Protein AF-G7W6U0-F1 (afdb_monomer)

Foldseek 3Di:
DEFEFDDDPDDWDWDQQDPQSATATFDFPVRVCVVCVVLPAAAAAEFNALADDDPPFYWYQYPVRDTTGGHGPPRPQDVFKDFRGWTDRDDRYTYTYIDGPDPPVVSPPD

Solvent-accessible surface area (backbone atoms only — not comparable to full-atom values): 6592 Å² total; per-residue (Å²): 90,84,42,45,71,35,91,76,92,66,86,58,46,76,42,66,37,79,87,80,60,45,77,40,65,24,36,38,50,75,56,46,47,71,76,34,74,88,58,83,57,44,72,77,18,30,31,62,66,90,70,84,90,61,89,82,54,32,30,39,38,44,98,85,72,44,78,41,67,38,40,58,71,85,57,77,72,47,92,64,44,46,74,55,20,34,27,41,51,41,97,55,32,27,33,35,36,33,43,64,71,74,58,78,77,69,72,70,79,118

Organism: Desulfosporosinus orientis (strain ATCC 19365 / DSM 765 / NCIMB 8382 / VKM B-1628 / Singapore I) (NCBI:txid768706)

Sequence (110 aa):
MLYRLYPQTNQTRIFKERNSQSKIPFCPVKKMRELYPGGDFVIIGEIGNFAEVFGGQDVLMTSAGKAVPIFPRGSLIKPLEWIAGYVAVGENTYVAAVRSIIPTFLRRWK

Secondary structure (DSSP, 8-state):
-EEEPPP--S-PEEEE-TTT--EEEEEEHHHHHHH-TT---EEEEEESS-PPP-TT-EEEEPTTS-EEEEBPTT----TTEEEEEEEESSSSEEEEEEEE---GGGGG--

Nearest PDB structures (foldseek):
  7kwg-assembly1_s  TM=1.802E-01  e=9.046E+00  Staphylococcus aureus subsp. aureus NCTC 8325

Me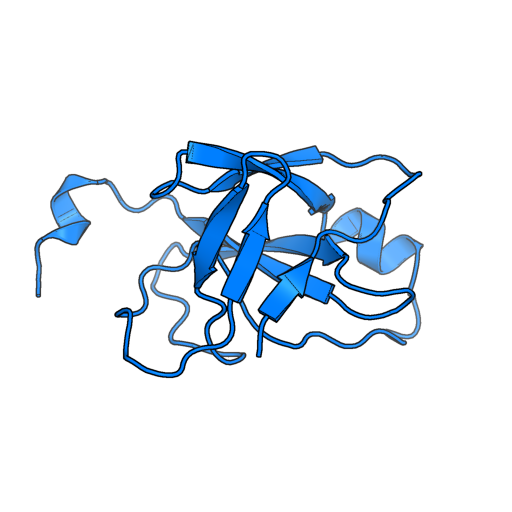an predicted aligned error: 6.07 Å

Radius of gyration: 13.51 Å; Cα contacts (8 Å, |Δi|>4): 206; chains: 1; bounding box: 38×23×30 Å

pLDDT: mean 83.88, std 12.5, range [39.38, 95.38]

Structure (mmCIF, N/CA/C/O backbone):
data_AF-G7W6U0-F1
#
_entry.id   AF-G7W6U0-F1
#
loop_
_atom_site.group_PDB
_atom_site.id
_atom_site.type_symbol
_atom_site.label_atom_id
_atom_site.label_alt_id
_atom_site.label_comp_id
_atom_site.label_asym_id
_atom_site.label_entity_id
_atom_site.label_seq_id
_atom_site.pdbx_PDB_ins_code
_atom_site.Cartn_x
_atom_site.Cartn_y
_atom_site.Cartn_z
_atom_site.occupancy
_atom_site.B_iso_or_equiv
_atom_site.auth_seq_id
_atom_site.auth_comp_id
_atom_site.auth_asym_id
_atom_site.auth_atom_id
_atom_site.pdbx_PDB_model_num
ATOM 1 N N . MET A 1 1 ? -1.801 -8.653 -11.973 1.00 91.62 1 MET A N 1
ATOM 2 C CA . MET A 1 1 ? -3.089 -7.928 -12.076 1.00 91.62 1 MET A CA 1
ATOM 3 C C . MET A 1 1 ? -2.859 -6.423 -11.978 1.00 91.62 1 MET A C 1
ATOM 5 O O . MET A 1 1 ? -1.963 -5.988 -11.263 1.00 91.62 1 MET A O 1
ATOM 9 N N . LEU A 1 2 ? -3.627 -5.626 -12.728 1.00 92.75 2 LEU A N 1
ATOM 10 C CA . LEU A 1 2 ? -3.537 -4.163 -12.713 1.00 92.75 2 LEU A CA 1
ATOM 11 C C . LEU A 1 2 ? -4.649 -3.575 -11.841 1.00 92.75 2 LEU A C 1
ATOM 13 O O . LEU A 1 2 ? -5.828 -3.772 -12.123 1.00 92.75 2 LEU A O 1
ATOM 17 N N . TYR A 1 3 ? -4.258 -2.814 -10.824 1.00 95.38 3 TYR A N 1
ATOM 18 C CA . TYR A 1 3 ? -5.144 -2.088 -9.921 1.00 95.38 3 TYR A CA 1
ATOM 19 C C . TYR A 1 3 ? -5.093 -0.593 -10.212 1.00 95.38 3 TYR A C 1
ATOM 21 O O . TYR A 1 3 ? -4.102 -0.068 -10.725 1.00 95.38 3 TYR A O 1
ATOM 29 N N . ARG A 1 4 ? -6.164 0.114 -9.860 1.00 94.56 4 ARG A N 1
ATOM 30 C CA . ARG A 1 4 ? -6.256 1.574 -9.957 1.00 94.56 4 ARG A CA 1
ATOM 31 C C . ARG A 1 4 ? -6.600 2.147 -8.593 1.00 94.56 4 ARG A C 1
ATOM 33 O O . ARG A 1 4 ? -7.149 1.449 -7.746 1.00 94.56 4 ARG A O 1
ATOM 40 N N . LEU A 1 5 ? -6.276 3.420 -8.396 1.00 92.00 5 LEU A N 1
ATOM 41 C CA . LEU A 1 5 ? -6.691 4.138 -7.197 1.00 92.00 5 LEU A CA 1
ATOM 42 C C . LEU A 1 5 ? -8.216 4.205 -7.142 1.00 92.00 5 LEU A C 1
ATOM 44 O O . LEU A 1 5 ? -8.851 4.691 -8.079 1.00 92.00 5 LEU A O 1
ATOM 48 N N . TYR A 1 6 ? -8.779 3.737 -6.035 1.00 90.88 6 TYR A N 1
ATOM 49 C CA . TYR A 1 6 ? -10.185 3.942 -5.735 1.00 90.88 6 TYR A CA 1
ATOM 50 C C . TYR A 1 6 ? -10.369 5.342 -5.133 1.00 90.88 6 TYR A C 1
ATOM 52 O O . TYR A 1 6 ? -9.537 5.755 -4.314 1.00 90.88 6 TYR A O 1
ATOM 60 N N . PRO A 1 7 ? -11.410 6.100 -5.524 1.00 83.44 7 PRO A N 1
ATOM 61 C CA . PRO A 1 7 ? -11.669 7.416 -4.957 1.00 83.44 7 PRO A CA 1
ATOM 62 C C . PRO A 1 7 ? -11.757 7.352 -3.428 1.00 83.44 7 PRO A C 1
ATOM 64 O O . PRO A 1 7 ? -12.578 6.635 -2.864 1.00 83.44 7 PRO A O 1
ATOM 67 N N . GLN A 1 8 ? -10.904 8.115 -2.747 1.00 74.62 8 GLN A N 1
ATOM 68 C CA . GLN A 1 8 ? -10.949 8.267 -1.297 1.00 74.62 8 GLN A CA 1
ATOM 69 C C . GLN A 1 8 ? -11.487 9.661 -0.979 1.00 74.62 8 GLN A C 1
ATOM 71 O O . GLN A 1 8 ? -10.823 10.662 -1.233 1.00 74.62 8 GLN A O 1
ATOM 76 N N . THR A 1 9 ? -12.698 9.729 -0.433 1.00 67.62 9 THR A N 1
ATOM 77 C CA . THR A 1 9 ? -13.371 10.992 -0.087 1.00 67.62 9 THR A CA 1
ATOM 78 C C . THR A 1 9 ? -12.963 11.537 1.285 1.00 67.62 9 THR A C 1
ATOM 80 O O . THR A 1 9 ? -13.186 12.711 1.563 1.00 67.62 9 THR A O 1
ATOM 83 N N . ASN A 1 10 ? -12.305 10.731 2.130 1.00 61.59 10 ASN A N 1
ATOM 84 C CA . ASN A 1 10 ? -12.034 11.077 3.528 1.00 61.59 10 ASN A CA 1
ATOM 85 C C . ASN A 1 10 ? -10.538 11.181 3.866 1.00 61.59 10 ASN A C 1
ATOM 87 O O . ASN A 1 10 ? -9.793 10.213 3.736 1.00 61.59 10 ASN A O 1
ATOM 91 N N . GLN A 1 11 ? -10.140 12.354 4.385 1.00 62.91 11 GLN A N 1
ATOM 92 C CA . GLN A 1 11 ? -8.931 12.628 5.192 1.00 62.91 11 GLN A CA 1
ATOM 93 C C . GLN A 1 11 ? -7.651 11.880 4.766 1.00 62.91 11 GLN A C 1
ATOM 95 O O . GLN A 1 11 ? -6.920 11.317 5.588 1.00 62.91 11 GLN A O 1
ATOM 100 N N . THR A 1 12 ? -7.349 11.906 3.469 1.00 74.38 12 THR A N 1
ATOM 101 C CA . THR A 1 12 ? -6.180 11.238 2.897 1.00 74.38 12 THR A CA 1
ATOM 102 C C . THR A 1 12 ? -4.917 12.062 3.087 1.00 74.38 12 THR A C 1
ATOM 104 O O . THR A 1 12 ? -4.837 13.216 2.660 1.00 74.38 12 THR A O 1
ATOM 107 N N . ARG A 1 13 ? -3.882 11.451 3.669 1.00 88.69 13 ARG A N 1
ATOM 108 C CA . ARG A 1 13 ? -2.521 11.987 3.564 1.00 88.69 13 ARG A CA 1
ATOM 109 C C . ARG A 1 13 ? -1.935 11.602 2.208 1.00 88.69 13 ARG A C 1
ATOM 111 O O . ARG A 1 13 ? -2.440 10.720 1.520 1.00 88.69 13 ARG A O 1
ATOM 118 N N . ILE A 1 14 ? -0.836 12.252 1.838 1.00 89.69 14 ILE A N 1
ATOM 119 C CA . ILE A 1 14 ? -0.114 11.943 0.603 1.00 89.69 14 ILE A CA 1
ATOM 120 C C . ILE A 1 14 ? 1.107 11.082 0.924 1.00 89.69 14 ILE A C 1
ATOM 122 O O . ILE A 1 14 ? 1.976 11.450 1.722 1.00 89.69 14 ILE A O 1
ATOM 126 N N . PHE A 1 15 ? 1.171 9.922 0.286 1.00 88.62 15 PHE A N 1
ATOM 127 C CA . PHE A 1 15 ? 2.339 9.066 0.225 1.00 88.62 15 PHE A CA 1
ATOM 128 C C . PHE A 1 15 ? 3.095 9.402 -1.057 1.00 88.62 15 PHE A C 1
ATOM 130 O O . PHE A 1 15 ? 2.542 9.309 -2.148 1.00 88.62 15 PHE A O 1
ATOM 137 N N . LYS A 1 16 ? 4.351 9.835 -0.939 1.00 88.31 16 LYS A N 1
ATOM 138 C CA . LYS A 1 16 ? 5.218 10.001 -2.106 1.00 88.31 16 LYS A CA 1
ATOM 139 C C . LYS A 1 16 ? 5.965 8.692 -2.313 1.00 88.31 16 LYS A C 1
ATOM 141 O O . LYS A 1 16 ? 6.881 8.387 -1.551 1.00 88.31 16 LYS A O 1
ATOM 146 N N . GLU A 1 17 ? 5.558 7.932 -3.321 1.00 84.25 17 GLU A N 1
ATOM 147 C CA . GLU A 1 17 ? 6.269 6.717 -3.705 1.00 84.25 17 GLU A CA 1
ATOM 148 C C . GLU A 1 17 ? 7.637 7.117 -4.273 1.00 84.25 17 GLU A C 1
ATOM 150 O O . GLU A 1 17 ? 7.744 8.060 -5.056 1.00 84.25 17 GLU A O 1
ATOM 155 N N . ARG A 1 18 ? 8.708 6.479 -3.802 1.00 77.88 18 ARG A N 1
ATOM 156 C CA . ARG A 1 18 ? 10.078 6.972 -4.003 1.00 77.88 18 ARG A CA 1
ATOM 157 C C . ARG A 1 18 ? 10.574 6.793 -5.432 1.00 77.88 18 ARG A C 1
ATOM 159 O O . ARG A 1 18 ? 11.332 7.638 -5.899 1.00 77.88 18 ARG A O 1
ATOM 166 N N . ASN A 1 19 ? 10.165 5.724 -6.109 1.00 76.75 19 ASN A N 1
ATOM 167 C CA . ASN A 1 19 ? 10.701 5.340 -7.414 1.00 76.75 19 ASN A CA 1
ATOM 168 C C . ASN A 1 19 ? 10.024 6.108 -8.549 1.00 76.75 19 ASN A C 1
ATOM 170 O O . ASN A 1 19 ? 10.667 6.805 -9.326 1.00 76.75 19 ASN A O 1
ATOM 174 N N . SER A 1 20 ? 8.702 6.041 -8.599 1.00 78.75 20 SER A N 1
ATOM 175 C CA . SER A 1 20 ? 7.857 6.761 -9.545 1.00 78.75 20 SER A CA 1
ATOM 176 C C . SER A 1 20 ? 7.723 8.247 -9.197 1.00 78.75 20 SER A C 1
ATOM 178 O O . SER A 1 20 ? 7.296 9.036 -10.042 1.00 78.75 20 SER A O 1
ATOM 180 N N . GLN A 1 21 ? 8.063 8.648 -7.966 1.00 83.12 21 GLN A N 1
ATOM 181 C CA . GLN A 1 21 ? 7.796 9.977 -7.398 1.00 83.12 21 GLN A CA 1
ATOM 182 C C . GLN A 1 21 ? 6.308 10.352 -7.358 1.00 83.12 21 GLN A C 1
ATOM 184 O O . GLN A 1 21 ? 5.966 11.510 -7.096 1.00 83.12 21 GLN A O 1
ATOM 189 N N . SER A 1 22 ? 5.421 9.386 -7.606 1.00 85.94 22 SER A N 1
ATOM 190 C CA . SER A 1 22 ? 3.983 9.609 -7.646 1.00 85.94 22 SER A CA 1
ATOM 191 C C . SER A 1 22 ? 3.470 9.971 -6.260 1.00 85.94 22 SER A C 1
ATOM 193 O O . SER A 1 22 ? 3.866 9.380 -5.252 1.00 85.94 22 SER A O 1
ATOM 195 N N . LYS A 1 23 ? 2.558 10.940 -6.214 1.00 89.25 23 LYS A N 1
ATOM 196 C CA . LYS A 1 23 ? 1.795 11.273 -5.013 1.00 89.25 23 LYS A CA 1
ATOM 197 C C . LYS A 1 23 ? 0.555 10.389 -4.984 1.00 89.25 23 LYS A C 1
ATOM 199 O O . LYS A 1 23 ? -0.287 10.485 -5.869 1.00 89.25 23 LYS A O 1
ATOM 204 N N . ILE A 1 24 ? 0.468 9.532 -3.981 1.00 91.25 24 ILE A N 1
ATOM 205 C CA . ILE A 1 24 ? -0.587 8.538 -3.831 1.00 91.25 24 ILE A CA 1
ATOM 206 C C . ILE A 1 24 ? -1.378 8.870 -2.560 1.00 91.25 24 ILE A C 1
ATOM 208 O O . ILE A 1 24 ? -0.775 8.951 -1.484 1.00 91.25 24 ILE A O 1
ATOM 212 N N . PRO A 1 25 ? -2.697 9.104 -2.651 1.00 91.25 25 PRO A N 1
ATOM 213 C CA . PRO A 1 25 ? -3.546 9.245 -1.476 1.00 91.25 25 PRO A CA 1
ATOM 214 C C . PRO A 1 25 ? -3.516 7.964 -0.642 1.00 91.25 25 PRO A C 1
ATOM 216 O O . PRO A 1 25 ? -3.574 6.860 -1.182 1.00 91.25 25 PRO A O 1
ATOM 219 N N . PHE A 1 26 ? -3.398 8.106 0.674 1.00 92.31 26 PHE A N 1
ATOM 220 C CA . PHE A 1 26 ? -3.476 6.974 1.587 1.00 92.31 26 PHE A CA 1
ATOM 221 C C . PHE A 1 26 ? -4.174 7.357 2.892 1.00 92.31 26 PHE A C 1
ATOM 223 O O . PHE A 1 26 ? -4.087 8.496 3.367 1.00 92.31 26 PHE A O 1
ATOM 230 N N . CYS A 1 27 ? -4.816 6.369 3.507 1.00 92.81 27 CYS A N 1
ATOM 231 C CA . CYS A 1 27 ? -5.414 6.460 4.827 1.00 92.81 27 CYS A CA 1
ATOM 232 C C . CYS A 1 27 ? -4.391 6.021 5.893 1.00 92.81 27 CYS A C 1
ATOM 234 O O . CYS A 1 27 ? -3.929 4.878 5.852 1.00 92.81 27 CYS A O 1
ATOM 236 N N . PRO A 1 28 ? -3.987 6.887 6.843 1.00 93.19 28 PRO A N 1
ATOM 237 C CA . PRO A 1 28 ? -3.038 6.519 7.896 1.00 93.19 28 PRO A CA 1
ATOM 238 C C . PRO A 1 28 ? -3.539 5.366 8.774 1.00 93.19 28 PRO A C 1
ATOM 240 O O . PRO A 1 28 ? -4.737 5.264 9.025 1.00 93.19 28 PRO A O 1
ATOM 243 N N . VAL A 1 29 ? -2.627 4.563 9.340 1.00 91.81 29 VAL A N 1
ATOM 244 C CA . VAL A 1 29 ? -2.991 3.401 10.188 1.00 91.81 29 VAL A CA 1
ATOM 245 C C . VAL A 1 29 ? -3.981 3.763 11.298 1.00 91.81 29 VAL A C 1
ATOM 247 O O . VAL A 1 29 ? -4.955 3.046 11.507 1.00 91.81 29 VAL A O 1
ATOM 250 N N . LYS A 1 30 ? -3.765 4.893 11.984 1.00 91.44 30 LYS A N 1
ATOM 251 C CA . LYS A 1 30 ? -4.664 5.364 13.049 1.00 91.44 30 LYS A CA 1
ATOM 252 C C . LYS A 1 30 ? -6.097 5.567 12.541 1.00 91.44 30 LYS A C 1
ATOM 254 O O . LYS A 1 30 ? -7.032 5.133 13.195 1.00 91.44 30 LYS A O 1
ATOM 259 N N . LYS A 1 31 ? -6.251 6.166 11.357 1.00 91.38 31 LYS A N 1
ATOM 260 C CA . LYS A 1 31 ? -7.557 6.418 10.737 1.00 91.38 31 LYS A CA 1
ATOM 261 C C . LYS A 1 31 ? -8.207 5.150 10.203 1.00 91.38 31 LYS A C 1
ATOM 263 O O . LYS A 1 31 ? -9.406 4.987 10.374 1.00 91.38 31 LYS A O 1
ATOM 268 N N . MET A 1 32 ? -7.435 4.217 9.648 1.00 91.44 32 MET A N 1
ATOM 269 C CA . MET A 1 32 ? -7.999 2.922 9.253 1.00 91.44 32 MET A CA 1
ATOM 270 C C . MET A 1 32 ? -8.580 2.149 10.438 1.00 91.44 32 MET A C 1
ATOM 272 O O . MET A 1 32 ? -9.626 1.537 10.282 1.00 91.44 32 MET A O 1
ATOM 276 N N . ARG A 1 33 ? -7.965 2.223 11.626 1.00 91.50 33 ARG A N 1
ATOM 277 C CA . ARG A 1 33 ? -8.525 1.608 12.844 1.00 91.50 33 ARG A CA 1
ATOM 278 C C . ARG A 1 33 ? -9.829 2.263 13.309 1.00 91.50 33 ARG A C 1
ATOM 280 O O . ARG A 1 33 ? -10.653 1.585 13.902 1.00 91.50 33 ARG A O 1
ATOM 287 N N . GLU A 1 34 ? -10.005 3.561 13.056 1.00 92.00 34 GLU A N 1
ATOM 288 C CA . GLU A 1 34 ? -11.260 4.273 13.340 1.00 92.00 34 GLU A CA 1
ATOM 289 C C . GLU A 1 34 ? -12.368 3.870 12.350 1.00 92.00 34 GLU A C 1
ATOM 291 O O . GLU A 1 34 ? -13.512 3.705 12.756 1.00 92.00 34 GLU A O 1
ATOM 296 N N . LEU A 1 35 ? -12.028 3.696 11.066 1.00 89.81 35 LEU A N 1
ATOM 297 C CA . LEU A 1 35 ? -12.980 3.311 10.014 1.00 89.81 35 LEU A CA 1
ATOM 298 C C . LEU A 1 35 ? -13.384 1.832 10.081 1.00 89.81 35 LEU A C 1
ATOM 300 O O . LEU A 1 35 ? -14.536 1.504 9.827 1.00 89.81 35 LEU A O 1
ATOM 304 N N . TYR 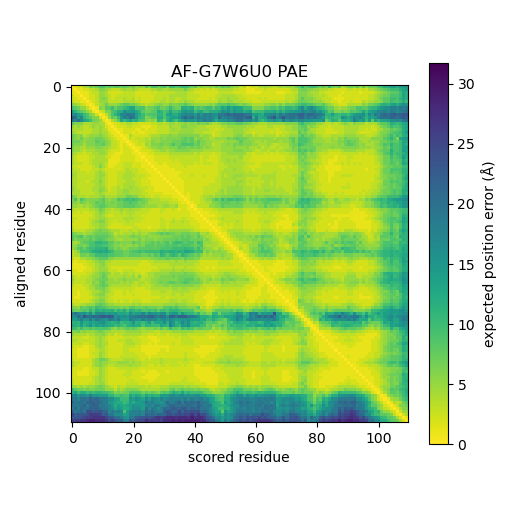A 1 36 ? -12.442 0.955 10.430 1.00 91.06 36 TYR A N 1
ATOM 305 C CA . TYR A 1 36 ? -12.633 -0.494 10.482 1.00 91.06 36 TYR A CA 1
ATOM 306 C C . TYR A 1 36 ? -12.176 -1.040 11.841 1.00 91.06 36 TYR A C 1
ATOM 308 O O . TYR A 1 36 ? -11.135 -1.701 11.921 1.00 91.06 36 TYR A O 1
ATOM 316 N N . PRO A 1 37 ? -12.923 -0.778 12.930 1.00 90.38 37 PRO A N 1
ATOM 317 C CA . PRO A 1 37 ? -12.553 -1.253 14.263 1.00 90.38 37 PRO A CA 1
ATOM 318 C C . PRO A 1 37 ? -12.538 -2.786 14.360 1.00 90.38 37 PRO A C 1
ATOM 320 O O . PRO A 1 37 ? -11.726 -3.333 15.102 1.00 90.38 37 PRO A O 1
ATOM 323 N N . GLY A 1 38 ? -13.380 -3.474 13.577 1.00 92.19 38 GLY A N 1
ATOM 324 C CA . GLY A 1 38 ? -13.400 -4.938 13.455 1.00 92.19 38 GLY A CA 1
ATOM 325 C C . GLY A 1 38 ? -12.302 -5.515 12.554 1.00 92.19 38 GLY A C 1
ATOM 326 O O . GLY A 1 38 ? -12.082 -6.720 12.550 1.00 92.19 38 GLY A O 1
ATOM 327 N N . GLY A 1 39 ? -11.572 -4.669 11.816 1.00 88.25 39 GLY A N 1
ATOM 328 C CA . GLY A 1 39 ? -10.574 -5.127 10.847 1.00 88.25 39 GLY A CA 1
ATOM 329 C C . GLY A 1 39 ? -11.165 -5.671 9.542 1.00 88.25 39 GLY A C 1
ATOM 330 O O . GLY A 1 39 ? -10.455 -6.357 8.811 1.00 88.25 39 GLY A O 1
ATOM 331 N N . ASP A 1 40 ? -12.424 -5.345 9.234 1.00 91.00 40 ASP A N 1
ATOM 332 C CA . ASP A 1 40 ? -13.173 -5.834 8.066 1.00 91.00 40 ASP A CA 1
ATOM 333 C C . ASP A 1 40 ? -12.730 -5.168 6.749 1.00 91.00 40 ASP A C 1
ATOM 335 O O . ASP A 1 40 ? -13.491 -4.481 6.072 1.00 91.00 40 ASP A O 1
ATOM 339 N N . PHE A 1 41 ? -11.461 -5.343 6.384 1.00 92.19 41 PHE A N 1
ATOM 340 C CA . PHE A 1 41 ? -10.901 -4.874 5.121 1.00 92.19 41 PHE A CA 1
ATOM 341 C C . PHE A 1 41 ? -9.824 -5.827 4.599 1.00 92.19 41 PHE A C 1
ATOM 343 O O . PHE A 1 41 ? -9.136 -6.523 5.346 1.00 92.19 41 PHE A O 1
ATOM 350 N N . VAL A 1 42 ? -9.640 -5.833 3.281 1.00 93.94 42 VAL A N 1
ATOM 351 C CA . VAL A 1 42 ? -8.681 -6.704 2.601 1.00 93.94 42 VAL A CA 1
ATOM 352 C C . VAL A 1 42 ? -7.420 -5.922 2.272 1.00 93.94 42 VAL A C 1
ATOM 354 O O . VAL A 1 42 ? -7.477 -4.874 1.635 1.00 93.94 42 VAL A O 1
ATOM 357 N N . ILE A 1 43 ? -6.264 -6.460 2.658 1.00 93.75 43 ILE A N 1
ATOM 358 C CA . ILE A 1 43 ? -4.960 -5.990 2.182 1.00 93.75 43 ILE A CA 1
ATOM 359 C C . ILE A 1 43 ? -4.482 -6.967 1.110 1.00 93.75 43 ILE A C 1
ATOM 361 O O . ILE A 1 43 ? -4.313 -8.149 1.409 1.00 93.75 43 ILE A O 1
ATOM 365 N N . ILE A 1 44 ? -4.248 -6.486 -0.110 1.00 94.06 44 ILE A N 1
ATOM 366 C CA . ILE A 1 44 ? -3.808 -7.330 -1.239 1.00 94.06 44 ILE A CA 1
ATOM 367 C C . ILE A 1 44 ? -2.286 -7.364 -1.413 1.00 94.06 44 ILE A C 1
ATOM 369 O O . ILE A 1 44 ? -1.761 -8.225 -2.108 1.00 94.06 44 ILE A O 1
ATOM 373 N N . GLY A 1 45 ? -1.566 -6.445 -0.770 1.00 93.31 45 GLY A N 1
ATOM 374 C CA . GLY A 1 45 ? -0.115 -6.358 -0.876 1.00 93.31 45 GLY A CA 1
ATOM 375 C C . GLY A 1 45 ? 0.445 -5.064 -0.305 1.00 93.31 45 GLY A C 1
ATOM 376 O O . GLY A 1 45 ? -0.242 -4.340 0.420 1.00 93.31 45 GLY A O 1
ATOM 377 N N . GLU A 1 46 ? 1.695 -4.783 -0.646 1.00 92.56 46 GLU A N 1
ATOM 378 C CA . GLU A 1 46 ? 2.513 -3.691 -0.124 1.00 92.56 46 GLU A CA 1
ATOM 379 C C . GLU A 1 46 ? 3.136 -2.872 -1.261 1.00 92.56 46 GLU A C 1
ATOM 381 O O . GLU A 1 46 ? 3.501 -3.410 -2.301 1.00 92.56 46 GLU A O 1
ATOM 386 N N . ILE A 1 47 ? 3.293 -1.563 -1.062 1.00 91.38 47 ILE A N 1
ATOM 387 C CA . ILE A 1 47 ? 4.033 -0.670 -1.965 1.00 91.38 47 ILE A CA 1
ATOM 388 C C . ILE A 1 47 ?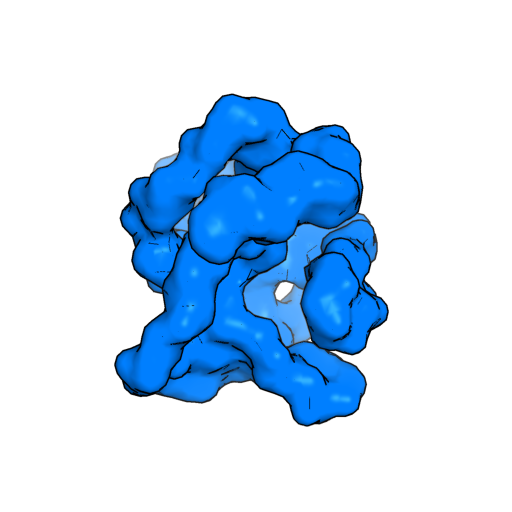 5.049 0.156 -1.183 1.00 91.38 47 ILE A C 1
ATOM 390 O O . ILE A 1 47 ? 4.846 0.474 -0.011 1.00 91.38 47 ILE A O 1
ATOM 394 N N . GLY A 1 48 ? 6.116 0.575 -1.864 1.00 86.31 48 GLY A N 1
ATOM 395 C CA . GLY A 1 4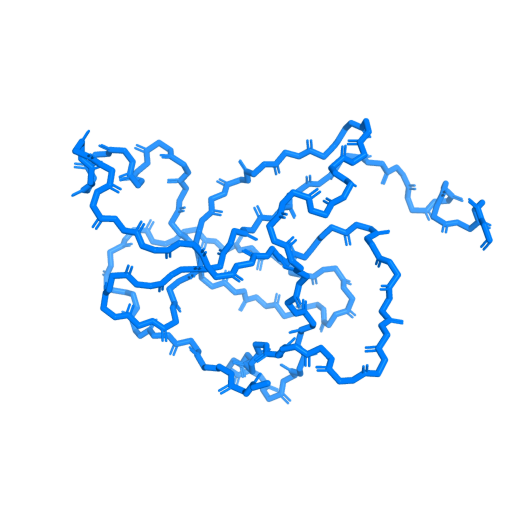8 ? 7.120 1.483 -1.303 1.00 86.31 48 GLY A CA 1
ATOM 396 C C . GLY A 1 48 ? 8.164 0.828 -0.399 1.00 86.31 48 GLY A C 1
ATOM 397 O O . GLY A 1 48 ? 9.007 1.547 0.140 1.00 86.31 48 GLY A O 1
ATOM 398 N N . ASN A 1 49 ? 8.122 -0.498 -0.260 1.00 82.06 49 ASN A N 1
ATOM 399 C CA . ASN A 1 49 ? 9.174 -1.267 0.393 1.00 82.06 49 ASN A CA 1
ATOM 400 C C . ASN A 1 49 ? 10.418 -1.407 -0.513 1.00 82.06 49 ASN A C 1
ATOM 402 O O . ASN A 1 49 ? 10.423 -0.999 -1.679 1.00 82.06 49 ASN A O 1
ATOM 406 N N . PHE A 1 50 ? 11.493 -1.978 0.030 1.00 75.31 50 PHE A N 1
ATOM 407 C CA . PHE A 1 50 ? 12.727 -2.277 -0.709 1.00 75.31 50 PHE A CA 1
ATOM 408 C C . PHE A 1 50 ? 12.813 -3.714 -1.235 1.00 75.31 50 PHE A C 1
ATOM 410 O O . PHE A 1 50 ? 13.927 -4.244 -1.365 1.00 75.31 50 PHE A O 1
ATOM 417 N N . ALA A 1 51 ? 11.683 -4.375 -1.470 1.00 76.56 51 ALA A N 1
ATOM 418 C CA . ALA A 1 51 ? 11.700 -5.677 -2.114 1.00 76.56 51 ALA A CA 1
ATOM 419 C C . ALA A 1 51 ? 12.135 -5.542 -3.585 1.00 76.56 51 ALA A C 1
ATOM 421 O O . ALA A 1 51 ? 11.986 -4.491 -4.217 1.00 76.56 51 ALA A O 1
ATOM 422 N N . GLU A 1 52 ? 12.745 -6.601 -4.108 1.00 77.69 52 GLU A N 1
ATOM 423 C CA . GLU A 1 52 ? 13.208 -6.650 -5.491 1.00 77.69 52 GLU A CA 1
ATOM 424 C C . GLU A 1 52 ? 12.019 -6.814 -6.438 1.00 77.69 52 GLU A C 1
ATOM 426 O O . GLU A 1 52 ? 11.130 -7.632 -6.195 1.00 77.69 52 GLU A O 1
ATOM 431 N N . VAL A 1 53 ? 11.990 -6.009 -7.501 1.00 82.44 53 VAL A N 1
ATOM 432 C CA . VAL A 1 53 ? 10.937 -6.068 -8.519 1.00 82.44 53 VAL A CA 1
ATOM 433 C C . VAL A 1 53 ? 11.173 -7.291 -9.398 1.00 82.44 53 VAL A C 1
ATOM 435 O O . VAL A 1 53 ? 12.279 -7.485 -9.893 1.00 82.44 53 VAL A O 1
ATOM 438 N N . PHE A 1 54 ? 10.131 -8.081 -9.640 1.00 80.75 54 PHE A N 1
ATOM 439 C CA . PHE A 1 54 ? 10.187 -9.259 -10.502 1.00 80.75 54 PHE A CA 1
ATOM 440 C C . PHE A 1 54 ? 9.040 -9.275 -11.521 1.00 80.75 54 PHE A C 1
ATOM 442 O O . PHE A 1 54 ? 8.016 -8.606 -11.365 1.00 80.75 54 PHE A O 1
ATOM 449 N N . GLY A 1 55 ? 9.223 -10.022 -12.612 1.00 82.69 55 GLY A N 1
ATOM 450 C CA . GLY A 1 55 ? 8.227 -10.129 -13.678 1.00 82.69 55 GLY A CA 1
ATOM 451 C C . GLY A 1 55 ? 6.929 -10.785 -13.198 1.00 82.69 55 GLY A C 1
ATOM 452 O O . GLY A 1 55 ? 6.961 -11.767 -12.464 1.00 82.69 55 GLY A O 1
ATOM 453 N N . GLY A 1 56 ? 5.781 -10.252 -13.627 1.00 82.75 56 GLY A N 1
ATOM 454 C CA . GLY A 1 56 ? 4.460 -10.809 -13.307 1.00 82.75 56 GLY A CA 1
ATOM 455 C C . GLY A 1 56 ? 3.831 -10.308 -12.002 1.00 82.75 56 GLY A C 1
ATOM 456 O O . GLY A 1 56 ? 2.734 -10.747 -11.666 1.00 82.75 56 GLY A O 1
ATOM 457 N N . GLN A 1 57 ? 4.476 -9.377 -11.290 1.00 89.12 57 GLN A N 1
ATOM 458 C CA . GLN A 1 57 ? 3.886 -8.746 -10.109 1.00 89.12 57 GLN A CA 1
ATOM 459 C C . GLN A 1 57 ? 2.604 -7.973 -10.429 1.00 89.12 57 GLN A C 1
ATOM 461 O O . GLN A 1 57 ? 2.426 -7.408 -11.514 1.00 89.12 57 GLN A O 1
ATOM 466 N N . ASP A 1 58 ? 1.725 -7.908 -9.433 1.00 93.50 58 ASP A N 1
ATOM 467 C CA . ASP A 1 58 ? 0.602 -6.986 -9.439 1.00 93.50 58 ASP A CA 1
ATOM 468 C C . ASP A 1 58 ? 1.109 -5.540 -9.463 1.00 93.50 58 ASP A C 1
ATOM 470 O O . ASP A 1 58 ? 2.174 -5.223 -8.934 1.00 93.50 58 ASP A O 1
ATOM 4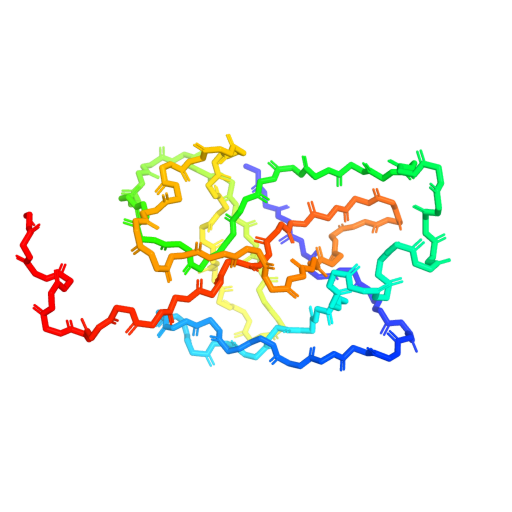74 N N . VAL A 1 59 ? 0.358 -4.643 -10.100 1.00 94.00 59 VAL A N 1
ATOM 475 C CA . VAL A 1 59 ? 0.755 -3.238 -10.247 1.00 94.00 59 VAL A CA 1
ATOM 476 C C . VAL A 1 59 ? -0.386 -2.308 -9.881 1.00 94.00 59 VAL A C 1
ATOM 478 O O . VAL A 1 59 ? -1.533 -2.519 -10.266 1.00 94.00 59 VAL A O 1
ATOM 481 N N . LEU A 1 60 ? -0.053 -1.236 -9.174 1.00 94.31 60 LEU A N 1
ATOM 482 C CA . LEU A 1 60 ? -0.922 -0.100 -8.926 1.00 94.31 60 LEU A CA 1
ATOM 483 C C . LEU A 1 60 ? -0.644 0.979 -9.971 1.00 94.31 60 LEU A C 1
ATOM 485 O O . LEU A 1 60 ? 0.456 1.531 -10.031 1.00 94.31 60 LEU A O 1
ATOM 489 N N . MET A 1 61 ? -1.653 1.315 -10.766 1.00 94.06 61 MET A N 1
ATOM 490 C CA . MET A 1 61 ? -1.603 2.450 -11.675 1.00 94.06 61 MET A CA 1
ATOM 491 C C . MET A 1 61 ? -1.967 3.733 -10.926 1.00 94.06 61 MET A C 1
ATOM 493 O O . MET A 1 61 ? -3.068 3.863 -10.383 1.00 94.06 61 MET A O 1
ATOM 497 N N . THR A 1 62 ? -1.038 4.687 -10.887 1.00 88.75 62 THR A N 1
ATOM 498 C CA . THR A 1 62 ? -1.263 5.989 -10.247 1.00 88.75 62 THR A CA 1
ATOM 499 C C . THR A 1 62 ? -2.035 6.935 -11.165 1.00 88.75 62 THR A C 1
ATOM 501 O O . THR A 1 62 ? -2.111 6.732 -12.376 1.00 88.75 62 THR A O 1
ATOM 504 N N . SER A 1 63 ? -2.578 8.019 -10.605 1.00 83.44 63 SER A N 1
ATOM 505 C CA . SER A 1 63 ? -3.255 9.069 -11.384 1.00 83.44 63 SER A CA 1
ATOM 506 C C . SER A 1 63 ? -2.343 9.755 -12.408 1.00 83.44 63 SER A C 1
ATOM 508 O O . SER A 1 63 ? -2.833 10.310 -13.384 1.00 83.44 63 SER A O 1
ATOM 510 N N . ALA A 1 64 ? -1.022 9.685 -12.220 1.00 84.50 64 ALA A N 1
ATOM 511 C CA . ALA A 1 64 ? -0.023 10.182 -13.165 1.00 84.50 64 ALA A CA 1
ATOM 512 C C . ALA A 1 64 ? 0.324 9.169 -14.277 1.00 84.50 64 ALA A C 1
ATOM 514 O O . ALA A 1 64 ? 1.287 9.384 -15.009 1.00 84.50 64 ALA A O 1
ATOM 515 N N . GLY A 1 65 ? -0.391 8.041 -14.367 1.00 87.44 65 GLY A N 1
ATOM 516 C CA . GLY A 1 65 ? -0.137 6.990 -15.356 1.00 87.44 65 GLY A CA 1
ATOM 517 C C . GLY A 1 65 ? 1.133 6.176 -15.096 1.00 87.44 65 GLY A C 1
ATOM 518 O O . GLY A 1 65 ? 1.626 5.505 -15.999 1.00 87.44 65 GLY A O 1
ATOM 519 N N . LYS A 1 66 ? 1.694 6.235 -13.880 1.00 89.88 66 LYS A N 1
ATOM 520 C CA . LYS A 1 66 ? 2.883 5.455 -13.513 1.00 89.88 66 LYS A CA 1
ATOM 521 C C . LYS A 1 66 ? 2.477 4.142 -12.855 1.00 89.88 66 LYS A C 1
ATOM 523 O O . LYS A 1 66 ? 1.623 4.139 -11.970 1.00 89.88 66 LYS A O 1
ATOM 528 N N . ALA A 1 67 ? 3.138 3.056 -13.241 1.00 90.88 67 ALA A N 1
ATOM 529 C CA . ALA A 1 67 ? 2.981 1.757 -12.601 1.00 90.88 67 ALA A CA 1
ATOM 530 C C . ALA A 1 67 ? 3.874 1.659 -11.355 1.00 90.88 67 ALA A C 1
ATOM 532 O O . ALA A 1 67 ? 5.075 1.926 -11.416 1.00 90.88 67 ALA A O 1
ATOM 533 N N . VAL A 1 68 ? 3.282 1.270 -10.228 1.00 91.50 68 VAL A N 1
ATOM 534 C CA . VAL A 1 68 ? 3.978 0.976 -8.973 1.00 91.50 68 VAL A CA 1
ATOM 535 C C . VAL A 1 68 ? 3.794 -0.512 -8.669 1.00 91.50 68 VAL A C 1
ATOM 537 O O . VAL A 1 68 ? 2.648 -0.950 -8.579 1.00 91.50 68 VAL A O 1
ATOM 540 N N . PRO A 1 69 ? 4.870 -1.300 -8.516 1.00 92.06 69 PRO A N 1
ATOM 541 C CA . PRO A 1 69 ? 4.753 -2.724 -8.215 1.00 92.06 69 PRO A CA 1
ATOM 542 C C . PRO A 1 69 ? 4.147 -2.938 -6.824 1.00 92.06 69 PRO A C 1
ATOM 544 O O . PRO A 1 69 ? 4.542 -2.276 -5.863 1.00 92.06 69 PRO A O 1
ATOM 547 N N . ILE A 1 70 ? 3.187 -3.859 -6.740 1.00 92.88 70 ILE A N 1
ATOM 548 C CA . ILE A 1 70 ? 2.575 -4.344 -5.506 1.00 92.88 70 ILE A CA 1
ATOM 549 C C . ILE A 1 70 ? 3.292 -5.636 -5.121 1.00 92.88 70 ILE A C 1
ATOM 551 O O . ILE A 1 70 ? 3.274 -6.632 -5.845 1.00 92.88 70 ILE A O 1
ATOM 555 N N . PHE A 1 71 ? 3.922 -5.612 -3.958 1.00 90.25 71 PHE A N 1
ATOM 556 C CA . PHE A 1 71 ? 4.608 -6.755 -3.385 1.00 90.25 71 PHE A CA 1
ATOM 557 C C . PHE A 1 71 ? 3.644 -7.595 -2.537 1.00 90.25 71 PHE A C 1
ATOM 559 O O . PHE A 1 71 ? 2.689 -7.047 -1.979 1.00 90.25 71 PHE A O 1
ATOM 566 N N . PRO A 1 72 ? 3.875 -8.914 -2.409 1.00 86.94 72 PRO A N 1
ATOM 567 C CA . PRO A 1 72 ? 3.090 -9.759 -1.517 1.00 86.94 72 PRO A CA 1
ATOM 568 C C . PRO A 1 72 ? 3.092 -9.239 -0.076 1.00 86.94 72 PRO A C 1
ATOM 570 O O . PRO A 1 72 ? 4.052 -8.620 0.379 1.00 86.94 72 PRO A O 1
ATOM 573 N N . ARG A 1 73 ? 2.028 -9.529 0.675 1.00 82.00 73 ARG A N 1
ATOM 574 C CA . ARG A 1 73 ? 1.978 -9.213 2.108 1.00 82.00 73 ARG A CA 1
ATOM 575 C C . ARG A 1 73 ? 3.107 -9.896 2.870 1.00 82.00 73 ARG A C 1
ATOM 577 O O . ARG A 1 73 ? 3.375 -11.073 2.650 1.00 82.00 73 ARG A O 1
ATOM 584 N N . GLY A 1 74 ? 3.707 -9.176 3.812 1.00 71.56 74 GLY A N 1
ATOM 585 C CA . GLY A 1 74 ? 4.842 -9.681 4.575 1.00 71.56 74 GLY A CA 1
ATOM 586 C C . GLY A 1 74 ? 6.110 -9.797 3.733 1.00 71.56 74 GLY A C 1
ATOM 587 O O . GLY A 1 74 ? 7.057 -10.458 4.160 1.00 71.56 74 GLY A O 1
ATOM 588 N N . SER A 1 75 ? 6.148 -9.171 2.549 1.00 63.56 75 SER A N 1
ATOM 589 C CA . SER A 1 75 ? 7.390 -9.026 1.805 1.00 63.56 75 SER A CA 1
ATOM 590 C C . SER A 1 75 ? 8.382 -8.277 2.687 1.00 63.56 75 SER A C 1
ATOM 592 O O . SER A 1 75 ? 8.088 -7.195 3.177 1.00 63.56 75 SER A O 1
ATOM 594 N N . LEU A 1 76 ? 9.502 -8.945 2.968 1.00 59.91 76 LEU A N 1
ATOM 595 C CA . LEU A 1 76 ? 10.519 -8.640 3.975 1.00 59.91 76 LEU A CA 1
ATOM 596 C C . LEU A 1 76 ? 10.560 -7.157 4.399 1.00 59.91 76 LEU A C 1
ATOM 598 O O . LEU A 1 76 ? 11.338 -6.386 3.839 1.00 59.91 76 LEU A O 1
ATOM 602 N N . ILE A 1 77 ? 9.731 -6.768 5.382 1.00 61.59 77 ILE A N 1
ATOM 603 C CA . ILE A 1 77 ? 9.771 -5.428 5.979 1.00 61.59 77 ILE A CA 1
ATOM 604 C C . ILE A 1 77 ? 11.136 -5.335 6.651 1.00 61.59 77 ILE A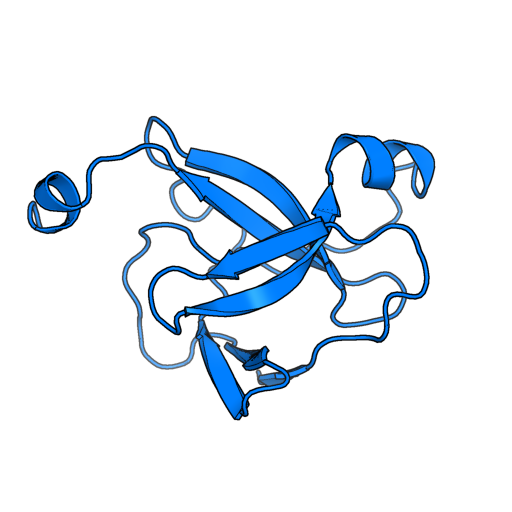 C 1
ATOM 606 O O . ILE A 1 77 ? 11.386 -5.951 7.689 1.00 61.59 77 ILE A O 1
ATOM 610 N N . LYS A 1 78 ? 12.063 -4.642 5.993 1.00 68.38 78 LYS A N 1
ATOM 611 C CA . LYS A 1 78 ? 13.446 -4.518 6.439 1.00 68.38 78 LYS A CA 1
ATOM 612 C C . LYS A 1 78 ? 13.487 -3.727 7.749 1.00 68.38 78 LYS A C 1
ATOM 614 O O . LYS A 1 78 ? 12.560 -2.967 8.049 1.00 68.38 78 LYS A O 1
ATOM 619 N N . PRO A 1 79 ? 14.577 -3.836 8.528 1.00 68.31 79 PRO A N 1
ATOM 620 C CA . PRO A 1 79 ? 14.807 -2.923 9.639 1.00 68.31 79 PRO A CA 1
ATOM 621 C C . PRO A 1 79 ? 14.600 -1.476 9.172 1.00 68.31 79 PRO A C 1
ATOM 623 O O . PRO A 1 79 ? 15.133 -1.086 8.136 1.00 68.31 79 PRO A O 1
ATOM 626 N N . LEU A 1 80 ? 13.830 -0.688 9.930 1.00 78.38 80 LEU A N 1
ATOM 627 C CA . LEU A 1 80 ? 13.437 0.696 9.608 1.00 78.38 80 LEU A CA 1
ATOM 628 C C . LEU A 1 80 ? 12.346 0.862 8.536 1.00 78.38 80 LEU A C 1
ATOM 630 O O . LEU A 1 80 ? 12.134 1.989 8.084 1.00 78.38 80 LEU A O 1
ATOM 634 N N . GLU A 1 81 ? 11.648 -0.200 8.132 1.00 84.12 81 GLU A N 1
ATOM 635 C CA . GLU A 1 81 ? 10.396 -0.118 7.373 1.00 84.12 81 GLU A CA 1
ATOM 636 C C . GLU A 1 81 ? 9.176 -0.294 8.290 1.00 84.12 81 GLU A C 1
ATOM 638 O O . GLU A 1 81 ? 9.199 -1.074 9.239 1.00 84.12 81 GLU A O 1
ATOM 643 N N . TRP A 1 82 ? 8.093 0.439 8.027 1.00 88.31 82 TRP A N 1
ATOM 644 C CA . TRP A 1 82 ? 6.812 0.238 8.710 1.00 88.31 82 TRP A CA 1
ATOM 645 C C . TRP A 1 82 ? 5.635 0.658 7.830 1.00 88.31 82 TRP A C 1
ATOM 647 O O . TRP A 1 82 ? 5.755 1.518 6.949 1.00 88.31 82 TRP A O 1
ATOM 657 N N . ILE A 1 83 ? 4.462 0.084 8.099 1.00 91.31 83 ILE A N 1
ATOM 658 C CA . ILE A 1 83 ? 3.218 0.459 7.423 1.00 91.31 83 ILE A CA 1
ATOM 659 C C . ILE A 1 83 ? 2.804 1.851 7.908 1.00 91.31 83 ILE A C 1
ATOM 661 O O . ILE A 1 83 ? 2.440 2.047 9.067 1.00 91.31 83 ILE A O 1
ATOM 665 N N . ALA A 1 84 ? 2.855 2.839 7.018 1.00 90.94 84 ALA A N 1
ATOM 666 C CA . ALA A 1 84 ? 2.402 4.196 7.312 1.00 90.94 84 ALA A CA 1
ATOM 667 C C . ALA A 1 84 ? 0.880 4.335 7.174 1.00 90.94 84 ALA A C 1
ATOM 669 O O . ALA A 1 84 ? 0.261 5.177 7.833 1.00 90.94 84 ALA A O 1
ATOM 670 N N . GLY A 1 85 ? 0.275 3.502 6.329 1.00 93.19 85 GLY A N 1
ATOM 671 C CA . GLY A 1 85 ? -1.162 3.428 6.128 1.00 93.19 85 GLY A CA 1
ATOM 672 C C . GLY A 1 85 ? -1.513 2.641 4.871 1.00 93.19 85 GLY A C 1
ATOM 673 O O . GLY A 1 85 ? -0.751 1.767 4.470 1.00 93.19 85 GLY A O 1
ATOM 674 N N . TYR A 1 86 ? -2.660 2.942 4.270 1.00 93.75 86 TYR A N 1
ATOM 675 C CA . TYR A 1 86 ? -3.312 2.070 3.299 1.00 93.75 86 TYR A CA 1
ATOM 676 C C . TYR A 1 86 ? -3.904 2.861 2.127 1.00 93.75 86 TYR A C 1
ATOM 678 O O . TYR A 1 86 ? -4.616 3.847 2.318 1.00 93.75 86 TYR A O 1
ATOM 686 N N . VAL A 1 87 ? -3.605 2.429 0.908 1.00 93.81 87 VAL A N 1
ATOM 687 C CA . VAL A 1 87 ? -4.091 3.004 -0.352 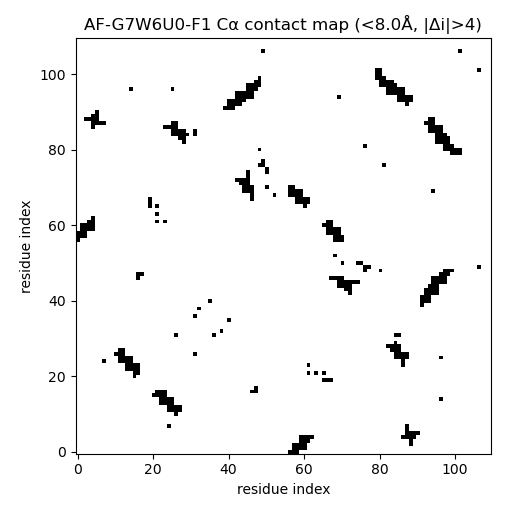1.00 93.81 87 VAL A CA 1
ATOM 688 C C . VAL A 1 87 ? -5.303 2.208 -0.810 1.00 93.81 87 VAL A C 1
ATOM 690 O O . VAL A 1 87 ? -5.196 0.993 -0.946 1.00 93.81 87 VAL A O 1
ATOM 693 N N . ALA A 1 88 ? -6.443 2.857 -1.042 1.00 94.19 88 ALA A N 1
ATOM 694 C CA . ALA A 1 88 ? -7.628 2.156 -1.534 1.00 94.19 88 ALA A CA 1
ATOM 695 C C . ALA A 1 88 ? -7.493 1.815 -3.021 1.00 94.19 88 ALA A C 1
ATOM 697 O O . ALA A 1 88 ? -7.101 2.652 -3.839 1.00 94.19 88 ALA A O 1
ATOM 698 N N . VAL A 1 89 ? -7.872 0.587 -3.354 1.00 94.31 89 VAL A N 1
ATOM 699 C CA . VAL A 1 89 ? -7.957 0.064 -4.727 1.00 94.31 89 VAL A CA 1
ATOM 700 C C . VAL A 1 89 ? -9.327 -0.551 -5.037 1.00 94.31 89 VAL A C 1
ATOM 702 O O . VAL A 1 89 ? -9.589 -0.939 -6.170 1.00 94.31 89 VAL A O 1
ATOM 705 N N . GLY A 1 90 ? -10.209 -0.593 -4.038 1.00 93.00 90 GLY A N 1
ATOM 706 C CA . GLY A 1 90 ? -11.621 -0.944 -4.127 1.00 93.00 90 GLY A CA 1
ATOM 707 C C . GLY A 1 90 ? -12.353 -0.449 -2.878 1.00 93.00 90 GLY A C 1
ATOM 708 O O . GLY A 1 90 ? -11.753 0.240 -2.052 1.00 93.00 90 GLY A O 1
ATOM 709 N N . GLU A 1 91 ? -13.622 -0.824 -2.727 1.00 89.69 91 GLU A N 1
ATOM 710 C CA . GLU A 1 91 ? -14.487 -0.373 -1.626 1.00 89.69 91 GLU A CA 1
ATOM 711 C C . GLU A 1 91 ? -13.905 -0.707 -0.242 1.00 89.69 91 GLU A C 1
ATOM 713 O O . GLU A 1 91 ? -13.656 0.196 0.551 1.00 89.69 91 GLU A O 1
ATOM 718 N N . ASN A 1 92 ? -13.563 -1.978 -0.007 1.00 92.38 92 ASN A N 1
ATOM 719 C CA . ASN A 1 92 ? -12.935 -2.460 1.232 1.00 92.38 92 ASN A CA 1
ATOM 720 C C . ASN A 1 92 ? -11.580 -3.134 0.960 1.00 92.38 92 ASN A C 1
ATOM 722 O O . ASN A 1 92 ? -11.139 -4.018 1.696 1.00 92.38 92 ASN A O 1
ATOM 726 N N . THR A 1 93 ? -10.923 -2.758 -0.139 1.00 94.38 93 THR A N 1
ATOM 727 C CA . THR A 1 93 ? -9.689 -3.395 -0.616 1.00 94.38 93 THR A CA 1
ATOM 728 C C . THR A 1 93 ? -8.566 -2.379 -0.713 1.00 94.38 93 THR A C 1
ATOM 730 O O . THR A 1 93 ? -8.704 -1.319 -1.329 1.00 94.38 93 THR A O 1
ATOM 733 N N . TYR A 1 94 ? -7.430 -2.722 -0.115 1.00 94.62 94 TYR A N 1
ATOM 734 C CA . TYR A 1 94 ? -6.337 -1.802 0.129 1.00 94.62 94 TYR A CA 1
ATOM 735 C C . TYR A 1 94 ? -4.969 -2.410 -0.174 1.00 94.62 94 TYR A C 1
ATOM 737 O O . TYR A 1 94 ? -4.745 -3.615 -0.088 1.00 94.62 94 TYR A O 1
ATOM 745 N N . VAL A 1 95 ? -4.018 -1.528 -0.452 1.00 94.62 95 VAL A N 1
ATOM 746 C CA . VAL A 1 95 ? -2.589 -1.824 -0.542 1.00 94.62 95 VAL A CA 1
ATOM 747 C C . VAL A 1 95 ? -1.885 -1.112 0.609 1.00 94.62 95 VAL A C 1
ATOM 749 O O . VAL A 1 95 ? -2.106 0.078 0.835 1.00 94.62 95 VAL A O 1
ATOM 752 N N . ALA A 1 96 ? -1.040 -1.810 1.360 1.00 94.12 96 ALA A N 1
ATOM 753 C CA . ALA A 1 96 ? -0.284 -1.211 2.451 1.00 94.12 96 ALA A CA 1
ATOM 754 C C . ALA A 1 96 ? 0.831 -0.302 1.905 1.00 94.12 96 ALA A C 1
ATOM 756 O O . ALA A 1 96 ? 1.666 -0.718 1.105 1.00 94.12 96 ALA A O 1
ATOM 757 N N . ALA A 1 97 ? 0.862 0.953 2.349 1.00 92.56 97 ALA A N 1
ATOM 758 C CA . ALA A 1 97 ? 1.917 1.905 2.031 1.00 92.56 97 ALA A CA 1
ATOM 759 C C . ALA A 1 97 ? 3.035 1.806 3.071 1.00 92.56 97 ALA A C 1
ATOM 761 O O . ALA A 1 97 ? 2.883 2.246 4.219 1.00 92.56 97 ALA A O 1
ATOM 762 N N . VAL A 1 98 ? 4.170 1.253 2.658 1.00 90.44 98 VAL A N 1
ATOM 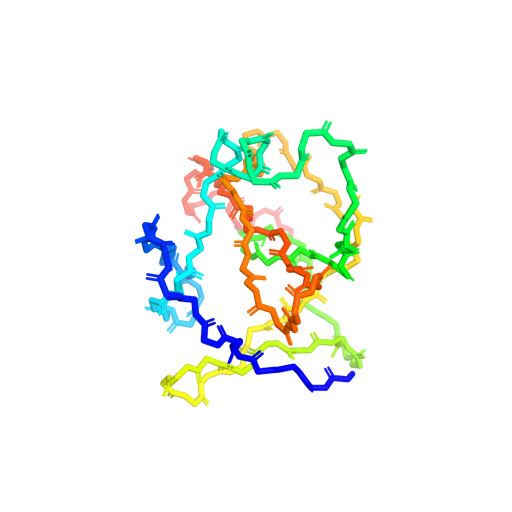763 C CA . VAL A 1 98 ? 5.356 1.086 3.494 1.00 90.44 98 VAL A CA 1
ATOM 764 C C . VAL A 1 98 ? 6.223 2.339 3.392 1.00 90.44 98 VAL A C 1
ATOM 766 O O . VAL A 1 98 ? 6.541 2.827 2.307 1.00 90.44 98 VAL A O 1
ATOM 769 N N . ARG A 1 99 ? 6.587 2.903 4.545 1.00 87.4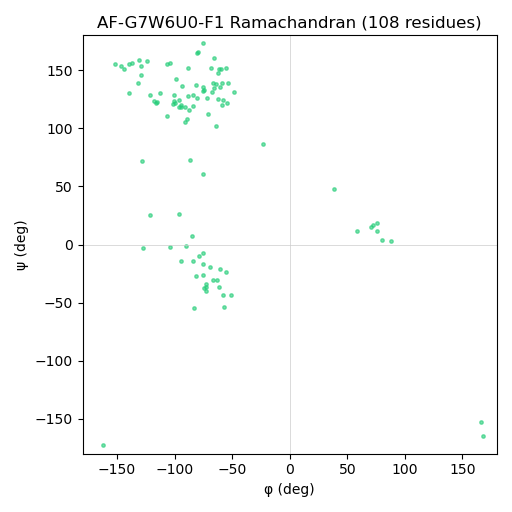4 99 ARG A N 1
ATOM 770 C CA . ARG A 1 99 ? 7.604 3.954 4.653 1.00 87.44 99 ARG A CA 1
ATOM 771 C C . ARG A 1 99 ? 8.890 3.361 5.193 1.00 87.44 99 ARG A C 1
ATOM 773 O O . ARG A 1 99 ? 8.866 2.370 5.909 1.00 87.44 99 ARG A O 1
ATOM 780 N N . SER A 1 100 ? 9.994 4.036 4.897 1.00 80.56 100 SER A N 1
ATOM 781 C CA . SER A 1 100 ? 11.299 3.692 5.443 1.00 80.56 100 SER A CA 1
ATOM 782 C C . SER A 1 100 ? 12.115 4.923 5.833 1.00 80.56 100 SER A C 1
ATOM 784 O O . SER A 1 100 ? 11.921 5.982 5.239 1.00 80.56 100 SER A O 1
ATOM 786 N N . ILE A 1 101 ? 13.066 4.800 6.762 1.00 76.69 101 ILE A N 1
ATOM 787 C CA . ILE A 1 101 ? 14.095 5.835 7.032 1.00 76.69 101 ILE A CA 1
ATOM 788 C C . ILE A 1 101 ? 15.460 5.446 6.445 1.00 76.69 101 ILE A C 1
ATOM 790 O O . ILE A 1 101 ? 16.386 6.245 6.503 1.00 76.69 101 ILE A O 1
ATOM 794 N N . ILE A 1 102 ? 15.611 4.270 5.819 1.00 65.94 102 ILE A N 1
ATOM 795 C CA . ILE A 1 102 ? 16.928 3.840 5.327 1.00 65.94 102 ILE A CA 1
ATOM 796 C C . ILE A 1 102 ? 17.495 4.884 4.340 1.00 65.94 102 ILE A C 1
ATOM 798 O O . ILE A 1 102 ? 16.827 5.202 3.344 1.00 65.94 102 ILE A O 1
ATOM 802 N N . PRO A 1 103 ? 18.708 5.414 4.601 1.00 59.53 103 PRO A N 1
ATOM 803 C CA . PRO A 1 103 ? 19.399 6.310 3.690 1.00 59.53 103 PRO A CA 1
ATOM 804 C C . PRO A 1 103 ? 19.526 5.707 2.293 1.00 59.53 103 PRO A C 1
ATOM 806 O O . PRO A 1 103 ? 19.852 4.531 2.128 1.00 59.53 103 PRO A O 1
ATOM 809 N N . THR A 1 104 ? 19.329 6.528 1.265 1.00 59.50 104 THR A N 1
ATOM 810 C CA . THR A 1 104 ? 19.375 6.113 -0.145 1.00 59.50 104 THR A CA 1
ATOM 811 C C . THR A 1 104 ? 20.678 5.415 -0.549 1.00 59.50 104 THR A C 1
ATOM 813 O O . THR A 1 104 ? 20.652 4.625 -1.488 1.00 59.50 104 THR A O 1
ATOM 816 N N . PHE A 1 105 ? 21.795 5.639 0.155 1.00 56.38 105 PHE A N 1
ATOM 817 C CA . PHE A 1 105 ? 23.083 4.997 -0.137 1.00 56.38 105 PHE A CA 1
ATOM 818 C C . PHE A 1 105 ? 23.170 3.523 0.303 1.00 56.38 105 PHE A C 1
ATOM 820 O O . PHE A 1 105 ? 23.876 2.746 -0.333 1.00 56.38 105 PHE A O 1
ATOM 827 N N . LEU A 1 106 ? 22.408 3.097 1.320 1.00 55.81 106 LEU A N 1
ATOM 828 C CA . LEU A 1 106 ? 22.336 1.683 1.731 1.00 55.81 106 LEU A CA 1
ATOM 829 C C . LEU A 1 106 ? 21.492 0.834 0.768 1.00 55.81 106 LEU A C 1
ATOM 831 O O . LEU A 1 106 ? 21.468 -0.388 0.860 1.00 55.81 106 LEU A O 1
ATOM 835 N N . ARG A 1 107 ? 20.825 1.473 -0.199 1.00 53.56 107 ARG A N 1
ATOM 836 C CA . ARG A 1 107 ? 19.995 0.815 -1.213 1.00 53.56 107 ARG A CA 1
ATOM 837 C C . ARG A 1 107 ? 20.807 0.002 -2.233 1.00 53.56 107 ARG A C 1
ATOM 839 O O . ARG A 1 107 ? 20.235 -0.851 -2.895 1.00 53.56 107 ARG A O 1
ATOM 846 N N . ARG A 1 108 ? 22.110 0.283 -2.361 1.00 49.97 108 ARG A N 1
ATOM 847 C CA . ARG A 1 108 ? 23.043 -0.360 -3.308 1.00 49.97 108 ARG A CA 1
ATOM 848 C C . ARG A 1 108 ? 23.755 -1.602 -2.762 1.00 49.97 108 ARG A C 1
ATOM 850 O O . ARG A 1 108 ? 24.534 -2.202 -3.489 1.00 49.97 108 ARG A O 1
ATOM 857 N N . TRP A 1 109 ? 23.517 -1.985 -1.509 1.00 39.38 109 TRP A N 1
ATOM 858 C CA . TRP A 1 109 ? 24.060 -3.227 -0.957 1.00 39.38 109 TRP A CA 1
ATOM 859 C C . TRP A 1 109 ? 23.116 -4.387 -1.272 1.00 39.38 109 TRP A C 1
ATOM 861 O O . TRP A 1 109 ? 22.370 -4.837 -0.402 1.00 39.38 109 TRP A O 1
ATOM 871 N N . LYS A 1 110 ? 23.098 -4.786 -2.545 1.00 41.69 110 LYS A N 1
ATOM 872 C CA . LYS A 1 110 ? 22.816 -6.131 -3.061 1.00 41.69 110 LYS A CA 1
ATOM 873 C C . LYS A 1 110 ? 22.967 -6.114 -4.575 1.00 41.69 110 LYS A C 1
ATOM 875 O O . LYS A 1 110 ? 22.369 -5.209 -5.198 1.00 41.69 110 LYS A O 1
#